Protein AF-A0A1I6UB82-F1 (afdb_monomer_lite)

Radius of gyration: 11.5 Å; chains: 1; bounding box: 28×18×29 Å

Organism: NCBI:txid1176198

pLDDT: mean 95.93, std 3.48, range [80.31, 98.5]

Structure (mmCIF, N/CA/C/O backbone):
data_AF-A0A1I6UB82-F1
#
_entry.id   AF-A0A1I6UB82-F1
#
loop_
_atom_site.group_PDB
_atom_site.id
_atom_site.type_symbol
_atom_site.label_atom_id
_atom_site.label_alt_id
_atom_site.label_comp_id
_atom_site.label_asym_id
_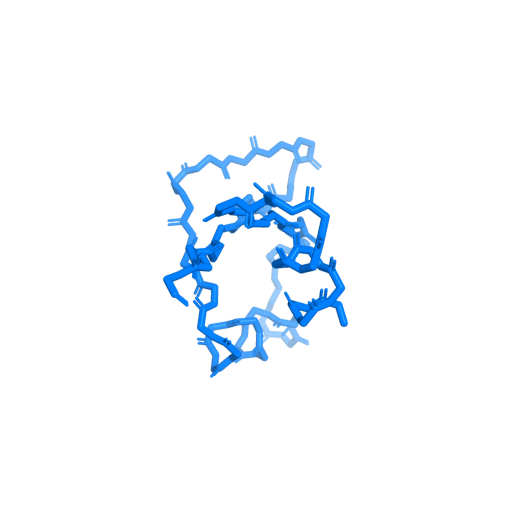atom_site.label_entity_id
_atom_site.label_seq_id
_atom_site.pdbx_PDB_ins_code
_atom_site.Cartn_x
_atom_site.Cartn_y
_atom_site.Cartn_z
_atom_site.occupancy
_atom_site.B_iso_or_equiv
_atom_site.auth_seq_id
_atom_site.auth_comp_id
_atom_site.auth_asym_id
_atom_site.auth_atom_id
_atom_site.pdbx_PDB_model_num
ATOM 1 N N . MET A 1 1 ? -9.679 -11.272 4.705 1.00 80.31 1 MET A N 1
ATOM 2 C CA . MET A 1 1 ? -8.855 -10.345 5.520 1.00 80.31 1 MET A CA 1
ATOM 3 C C . MET A 1 1 ? -9.621 -9.106 5.990 1.00 80.31 1 MET A C 1
ATOM 5 O O . MET A 1 1 ? -9.781 -8.961 7.190 1.00 80.31 1 MET A O 1
ATOM 9 N N . CYS A 1 2 ? -10.144 -8.240 5.108 1.00 89.38 2 CYS A N 1
ATOM 10 C CA . CYS A 1 2 ? -10.847 -7.009 5.531 1.00 89.38 2 CYS A CA 1
ATOM 11 C C . CYS A 1 2 ? -12.049 -7.264 6.462 1.00 89.38 2 CYS A C 1
ATOM 13 O O . CYS A 1 2 ? -12.212 -6.563 7.453 1.00 89.38 2 CYS A O 1
ATOM 15 N N . ALA A 1 3 ? -12.867 -8.284 6.171 1.00 92.62 3 ALA A N 1
ATOM 16 C CA . ALA A 1 3 ? -13.993 -8.668 7.029 1.00 92.62 3 ALA A CA 1
ATOM 17 C C . ALA A 1 3 ? -13.536 -9.116 8.429 1.00 92.62 3 ALA A C 1
ATOM 19 O O . ALA A 1 3 ? -14.128 -8.724 9.427 1.00 92.62 3 ALA A O 1
ATOM 20 N N . GLU A 1 4 ? -12.437 -9.868 8.499 1.00 95.50 4 GLU A N 1
ATOM 21 C CA . GLU A 1 4 ? -11.859 -10.317 9.765 1.00 95.50 4 GLU A CA 1
ATOM 22 C C . GLU A 1 4 ? -11.291 -9.161 10.587 1.00 95.50 4 GLU A C 1
ATOM 24 O O . GLU A 1 4 ? -11.537 -9.061 11.785 1.00 95.50 4 GLU A O 1
ATOM 29 N N . ALA A 1 5 ? -10.564 -8.258 9.932 1.00 94.75 5 ALA A N 1
ATOM 30 C CA . ALA A 1 5 ? -10.026 -7.064 10.563 1.00 94.75 5 ALA A CA 1
ATOM 31 C C . ALA A 1 5 ? -11.154 -6.189 1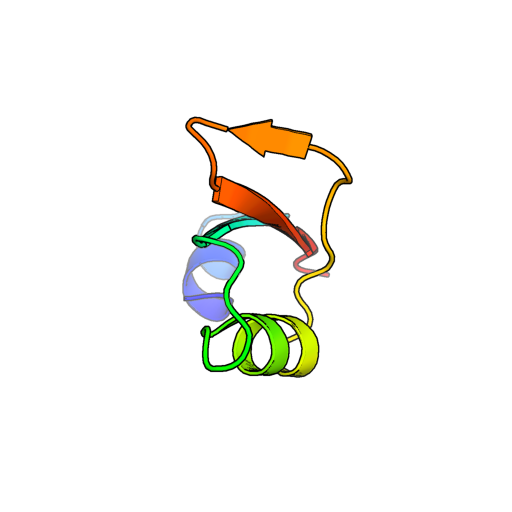1.141 1.00 94.75 5 ALA A C 1
ATOM 33 O O . ALA A 1 5 ? -11.073 -5.802 12.305 1.00 94.75 5 ALA A O 1
ATOM 34 N N . ARG A 1 6 ? -12.247 -5.980 10.389 1.00 94.44 6 ARG A N 1
ATOM 35 C CA . ARG A 1 6 ? -13.448 -5.287 10.890 1.00 94.44 6 ARG A CA 1
ATOM 36 C C . ARG A 1 6 ? -14.060 -5.986 12.101 1.00 94.44 6 ARG A C 1
ATOM 38 O O . ARG A 1 6 ? -14.318 -5.337 13.107 1.00 94.44 6 ARG A O 1
ATOM 45 N N . ARG A 1 7 ? -14.238 -7.310 12.034 1.00 96.50 7 ARG A N 1
ATOM 46 C CA . ARG A 1 7 ? -14.773 -8.122 13.141 1.00 96.50 7 ARG A CA 1
ATOM 47 C C . ARG A 1 7 ? -13.941 -7.987 14.422 1.00 96.50 7 ARG A C 1
ATOM 49 O O . ARG A 1 7 ? -14.496 -8.025 15.511 1.00 96.50 7 ARG A O 1
ATOM 56 N N . ARG A 1 8 ? -12.626 -7.790 14.293 1.00 96.50 8 ARG A N 1
ATOM 57 C CA . ARG A 1 8 ? -11.692 -7.547 15.407 1.00 96.50 8 ARG A CA 1
ATOM 58 C C . ARG A 1 8 ? -11.536 -6.066 15.786 1.00 96.50 8 ARG A C 1
ATOM 60 O O . ARG A 1 8 ? -10.589 -5.722 16.486 1.00 96.50 8 ARG A O 1
ATOM 67 N N . GLY A 1 9 ? -12.412 -5.184 15.302 1.00 96.81 9 GLY A N 1
ATOM 68 C CA . GLY A 1 9 ? -12.407 -3.757 15.637 1.00 96.81 9 GLY A CA 1
ATOM 69 C C . GLY A 1 9 ? -11.310 -2.932 14.955 1.00 96.81 9 GLY A C 1
ATOM 70 O O . GLY A 1 9 ? -11.088 -1.781 15.327 1.00 96.81 9 GLY A O 1
ATOM 71 N N . GLN A 1 10 ? -10.613 -3.480 13.956 1.00 97.56 10 GLN A N 1
ATOM 72 C CA . GLN A 1 10 ? -9.599 -2.731 13.215 1.00 97.56 10 GLN A CA 1
ATOM 73 C C . GLN A 1 10 ? -10.251 -1.765 12.227 1.00 97.56 10 GLN A C 1
ATOM 75 O O . GLN A 1 10 ? -11.141 -2.134 11.463 1.00 97.56 10 GLN A O 1
ATOM 80 N N . ARG A 1 11 ? -9.738 -0.534 12.196 1.00 96.62 11 ARG A N 1
ATOM 81 C CA . ARG A 1 11 ? -10.207 0.545 11.306 1.00 96.62 11 ARG A CA 1
ATOM 82 C C . ARG A 1 11 ? -9.341 0.719 10.059 1.00 96.62 11 ARG A C 1
ATOM 84 O O . ARG A 1 11 ? -9.675 1.497 9.168 1.00 96.62 11 ARG A O 1
ATOM 91 N N . ARG A 1 12 ? -8.200 0.033 10.007 1.00 96.25 12 ARG A N 1
ATOM 92 C CA . ARG A 1 12 ? -7.196 0.163 8.952 1.00 96.25 12 ARG A CA 1
ATOM 93 C C . ARG A 1 12 ? -6.391 -1.120 8.837 1.00 96.25 12 ARG A C 1
ATOM 95 O O . ARG A 1 12 ? -6.096 -1.754 9.845 1.00 96.25 12 ARG A O 1
ATOM 102 N N . ILE A 1 13 ? -6.008 -1.464 7.616 1.00 97.56 13 ILE A N 1
ATOM 103 C CA . ILE A 1 13 ? -5.002 -2.490 7.337 1.00 97.56 13 ILE A CA 1
ATOM 104 C C . ILE A 1 13 ? -3.916 -1.913 6.442 1.00 97.56 13 ILE A C 1
ATOM 106 O O . ILE A 1 13 ? -4.168 -0.989 5.666 1.00 97.56 13 ILE A O 1
ATOM 110 N N . THR A 1 14 ? -2.717 -2.470 6.548 1.00 97.69 14 THR A N 1
ATOM 111 C CA . THR A 1 14 ? -1.561 -2.087 5.742 1.00 97.69 14 THR A CA 1
ATOM 112 C C . THR A 1 14 ? -1.031 -3.272 4.952 1.00 97.69 14 THR A C 1
ATOM 114 O O . THR A 1 14 ? -1.260 -4.429 5.307 1.00 97.69 14 THR A O 1
ATOM 117 N N . VAL A 1 15 ? -0.328 -2.974 3.865 1.00 97.75 15 VAL A N 1
ATOM 118 C CA . VAL A 1 15 ? 0.393 -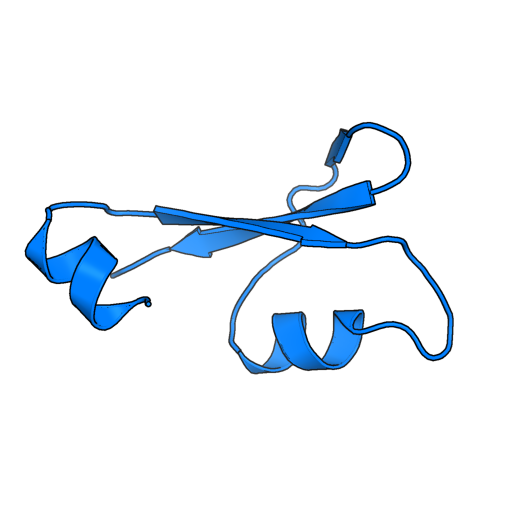3.957 3.057 1.00 97.75 15 VAL A CA 1
ATOM 119 C C . VAL A 1 15 ? 1.702 -3.346 2.565 1.00 97.75 15 VAL A C 1
ATOM 121 O O . VAL A 1 15 ? 1.783 -2.133 2.363 1.00 97.75 15 VAL A O 1
ATOM 124 N N . LEU A 1 16 ? 2.723 -4.188 2.419 1.00 98.19 16 LEU A N 1
ATOM 125 C CA . LEU A 1 16 ? 4.015 -3.838 1.839 1.00 98.19 16 LEU A CA 1
ATOM 126 C C . LEU A 1 16 ? 4.186 -4.570 0.509 1.00 98.19 16 LEU A C 1
ATOM 128 O O . LEU A 1 16 ? 3.811 -5.738 0.398 1.00 98.19 16 LEU A O 1
ATOM 132 N N . TRP A 1 17 ? 4.746 -3.893 -0.491 1.00 97.94 17 TRP A N 1
ATOM 133 C CA . TRP A 1 17 ? 5.158 -4.531 -1.740 1.00 97.94 17 TRP A CA 1
ATOM 134 C C . TRP A 1 17 ? 6.401 -3.878 -2.331 1.00 97.94 17 TRP A C 1
ATOM 136 O O . TRP A 1 17 ? 6.616 -2.677 -2.188 1.00 97.94 17 TRP A O 1
ATOM 146 N N . VAL A 1 18 ? 7.211 -4.667 -3.033 1.00 97.19 18 VAL A N 1
ATOM 147 C CA . VAL A 1 18 ? 8.347 -4.150 -3.803 1.00 97.19 18 VAL A CA 1
ATOM 148 C C . VAL A 1 18 ? 7.819 -3.467 -5.075 1.00 97.19 18 VAL A C 1
ATOM 150 O O . VAL A 1 18 ? 7.017 -4.079 -5.791 1.00 97.19 18 VAL A O 1
ATOM 153 N N . PRO A 1 19 ? 8.239 -2.227 -5.382 1.00 95.06 19 PRO A N 1
ATOM 154 C CA . PRO A 1 19 ? 7.862 -1.558 -6.621 1.00 95.06 19 PRO A CA 1
ATOM 155 C C . PR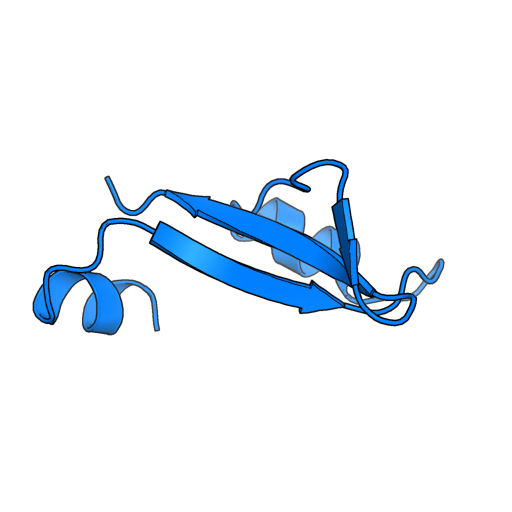O A 1 19 ? 8.525 -2.246 -7.820 1.00 95.06 19 PRO A C 1
ATOM 157 O O . PRO A 1 19 ? 9.743 -2.418 -7.868 1.00 95.06 19 PRO A O 1
ATOM 160 N N . HIS A 1 20 ? 7.718 -2.653 -8.797 1.00 95.50 20 HIS A N 1
ATOM 161 C CA . HIS A 1 20 ? 8.183 -3.281 -10.031 1.00 95.50 20 HIS A CA 1
ATOM 162 C C . HIS A 1 20 ? 7.130 -3.113 -11.134 1.00 95.50 20 HIS A C 1
ATOM 164 O O . HIS A 1 20 ? 5.936 -3.104 -10.838 1.00 95.50 20 HIS A O 1
ATOM 170 N N . ALA A 1 21 ? 7.554 -3.029 -12.401 1.00 93.69 21 ALA A N 1
ATOM 171 C CA . ALA A 1 21 ? 6.652 -2.816 -13.542 1.00 93.69 21 ALA A CA 1
ATOM 172 C C . ALA A 1 21 ? 5.564 -3.900 -13.654 1.00 93.69 21 ALA A C 1
ATOM 174 O O . ALA A 1 21 ? 4.396 -3.594 -13.866 1.00 93.69 21 ALA A O 1
ATOM 175 N N . ASN A 1 22 ? 5.943 -5.159 -13.419 1.00 95.25 22 ASN A N 1
ATOM 176 C CA . ASN A 1 22 ? 5.030 -6.307 -13.362 1.00 95.25 22 ASN A CA 1
ATOM 177 C C . ASN A 1 22 ? 4.676 -6.708 -11.918 1.00 95.25 22 ASN A C 1
ATOM 179 O O . ASN A 1 22 ? 4.327 -7.855 -11.644 1.00 95.25 22 ASN A O 1
ATOM 183 N N . GLY A 1 23 ? 4.856 -5.786 -10.970 1.00 93.25 23 GLY A N 1
ATOM 184 C CA . GLY A 1 23 ? 4.613 -6.015 -9.554 1.00 93.25 23 GLY A CA 1
ATOM 185 C C . GLY A 1 23 ? 3.123 -6.004 -9.193 1.00 93.25 23 GLY A C 1
ATOM 186 O O . GLY A 1 23 ? 2.263 -5.637 -9.996 1.00 93.25 23 GLY A O 1
ATOM 187 N N . PRO A 1 24 ? 2.790 -6.350 -7.943 1.00 97.12 24 PRO A N 1
ATOM 188 C CA . PRO A 1 24 ? 1.405 -6.481 -7.493 1.00 97.12 24 PRO A CA 1
ATOM 189 C C . PRO A 1 24 ? 0.706 -5.135 -7.238 1.00 97.12 24 PRO A C 1
ATOM 191 O O . PRO A 1 24 ? -0.427 -5.113 -6.764 1.00 97.12 24 PRO A O 1
ATOM 194 N N . GLU A 1 25 ? 1.351 -4.003 -7.519 1.00 97.19 25 GLU A N 1
ATOM 195 C CA . GLU A 1 25 ? 0.838 -2.676 -7.172 1.00 97.19 25 GLU A CA 1
ATOM 196 C C . GLU A 1 25 ? -0.573 -2.441 -7.716 1.00 97.19 25 GLU A C 1
ATOM 198 O O . GLU A 1 25 ? -1.489 -2.111 -6.964 1.00 97.19 25 GLU A O 1
ATOM 203 N N . GLN A 1 26 ? -0.786 -2.717 -9.004 1.00 97.19 26 GLN A N 1
ATOM 204 C CA . GLN A 1 26 ? -2.090 -2.526 -9.641 1.00 97.19 26 GLN A CA 1
ATOM 205 C C . GLN A 1 26 ? -3.182 -3.405 -9.021 1.00 97.19 26 GLN A C 1
ATOM 207 O O . GLN A 1 26 ? -4.345 -3.006 -8.981 1.00 97.19 26 GLN A O 1
ATOM 212 N N . PHE A 1 27 ? -2.825 -4.577 -8.493 1.00 96.56 27 PHE A N 1
ATOM 213 C CA . PHE A 1 27 ? -3.759 -5.404 -7.738 1.00 96.56 27 PHE A CA 1
ATOM 214 C C . PHE A 1 27 ? -4.158 -4.722 -6.421 1.00 96.56 27 PHE A C 1
ATOM 216 O O . PHE A 1 27 ? -5.350 -4.577 -6.147 1.00 96.56 27 PHE A O 1
ATOM 223 N N . TYR A 1 28 ? -3.195 -4.233 -5.634 1.00 97.25 28 TYR A N 1
ATOM 224 C CA . TYR A 1 28 ? -3.485 -3.573 -4.356 1.00 97.25 28 TYR A CA 1
ATOM 225 C C . TYR A 1 28 ? -4.288 -2.281 -4.525 1.00 97.25 28 TYR A C 1
ATOM 227 O O . TYR A 1 28 ? -5.241 -2.057 -3.771 1.00 97.25 28 TYR A O 1
ATOM 235 N N . LEU A 1 29 ? -3.971 -1.482 -5.547 1.00 96.88 29 LEU A N 1
ATOM 236 C CA . LEU A 1 29 ? -4.725 -0.273 -5.881 1.00 96.88 29 LEU A CA 1
ATOM 237 C C . LEU A 1 29 ? -6.189 -0.598 -6.217 1.00 96.88 29 LEU A C 1
ATOM 239 O O . LEU A 1 29 ? -7.097 0.017 -5.659 1.00 96.88 29 LEU A O 1
ATOM 243 N N . ARG A 1 30 ? -6.445 -1.623 -7.047 1.00 97.12 30 ARG A N 1
ATOM 244 C CA . ARG A 1 30 ? -7.816 -2.066 -7.384 1.00 97.12 30 ARG A CA 1
ATOM 245 C C . ARG A 1 30 ? -8.586 -2.604 -6.178 1.00 97.12 30 ARG A C 1
ATOM 247 O O . ARG A 1 30 ? -9.793 -2.415 -6.087 1.00 97.12 30 ARG A O 1
ATOM 254 N N . VAL A 1 31 ? -7.899 -3.248 -5.234 1.00 95.00 31 VAL A N 1
ATOM 255 C CA . VAL A 1 31 ? -8.494 -3.732 -3.974 1.00 95.00 31 VAL A CA 1
ATOM 256 C C . VAL A 1 31 ? -8.799 -2.577 -3.000 1.00 95.00 31 VAL A C 1
ATOM 258 O O . VAL A 1 31 ? -9.471 -2.781 -1.986 1.00 95.00 31 VAL A O 1
ATOM 261 N N . GLY A 1 32 ? -8.368 -1.351 -3.308 1.00 96.44 32 GLY A N 1
ATOM 262 C CA . GLY A 1 32 ? -8.672 -0.142 -2.544 1.00 96.44 32 GLY A CA 1
ATOM 263 C C . GLY A 1 32 ? -7.603 0.241 -1.525 1.00 96.44 32 GLY A C 1
ATOM 264 O O . GLY A 1 32 ? -7.887 1.032 -0.625 1.00 96.44 32 GLY A O 1
ATOM 265 N N . PHE A 1 33 ? -6.395 -0.319 -1.628 1.00 97.88 33 PHE A N 1
ATOM 266 C CA . PHE A 1 33 ? -5.242 0.232 -0.921 1.00 97.88 33 PHE A CA 1
ATOM 267 C C . PHE A 1 33 ? -4.765 1.512 -1.604 1.00 97.88 33 PHE A C 1
ATOM 269 O O . PHE A 1 33 ? -4.859 1.663 -2.821 1.00 97.88 33 PHE A O 1
ATOM 276 N N . ARG A 1 34 ? -4.221 2.428 -0.809 1.00 98.06 34 ARG A N 1
ATOM 277 C CA . ARG A 1 34 ? -3.601 3.671 -1.266 1.00 98.06 34 ARG A CA 1
ATOM 278 C C . ARG A 1 34 ? -2.171 3.743 -0.734 1.00 98.06 34 ARG A C 1
ATOM 280 O O . ARG A 1 34 ? -1.980 3.474 0.455 1.00 98.06 34 ARG A O 1
ATOM 287 N N . PRO A 1 35 ? -1.170 4.085 -1.563 1.00 98.00 35 PRO A N 1
ATOM 288 C CA . PRO A 1 35 ? 0.184 4.324 -1.084 1.00 98.00 35 PRO A CA 1
ATOM 289 C C . PRO A 1 35 ? 0.186 5.455 -0.055 1.00 98.00 35 PRO A C 1
ATOM 291 O O . PRO A 1 35 ? -0.435 6.494 -0.261 1.00 98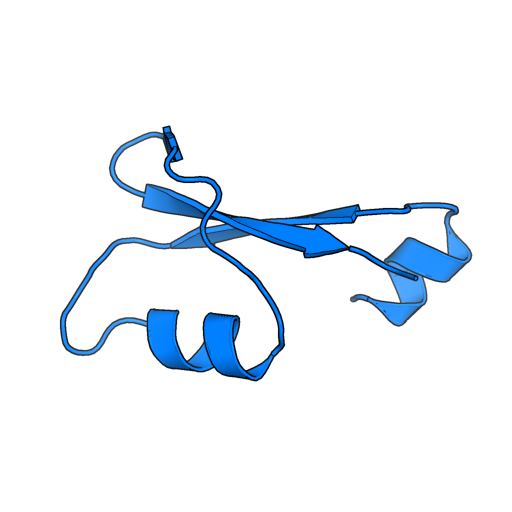.00 35 PRO A O 1
ATOM 294 N N . THR A 1 36 ? 0.910 5.265 1.043 1.00 97.88 36 THR A N 1
ATOM 295 C CA . THR A 1 36 ? 1.046 6.278 2.106 1.00 97.88 36 THR A CA 1
ATOM 296 C C . THR A 1 36 ? 2.117 7.330 1.804 1.00 97.88 36 THR A C 1
ATOM 298 O O . THR A 1 36 ? 2.346 8.225 2.613 1.00 97.88 36 THR A O 1
ATOM 301 N N . GLY A 1 37 ? 2.838 7.187 0.687 1.00 97.31 37 GLY A N 1
ATOM 302 C CA . GLY A 1 37 ? 4.054 7.949 0.385 1.00 97.31 37 GLY A CA 1
ATOM 303 C C . GLY A 1 37 ? 5.296 7.474 1.152 1.00 97.31 37 GLY A C 1
ATOM 304 O O . GLY A 1 37 ? 6.379 8.008 0.940 1.00 97.31 37 GLY A O 1
ATOM 305 N N . LYS A 1 38 ? 5.167 6.468 2.030 1.00 98.00 38 LYS A N 1
ATOM 306 C CA . LYS A 1 38 ? 6.290 5.885 2.775 1.00 98.00 38 LYS A CA 1
ATOM 307 C C . LYS A 1 38 ? 6.794 4.604 2.119 1.00 98.00 38 LYS A C 1
ATOM 309 O O . LYS A 1 38 ? 6.004 3.779 1.654 1.00 98.00 38 LYS A O 1
ATOM 314 N N . THR A 1 39 ? 8.105 4.410 2.207 1.00 97.56 39 THR A N 1
ATOM 315 C CA . THR A 1 39 ? 8.796 3.180 1.815 1.00 97.56 39 THR A CA 1
ATOM 316 C C . THR A 1 39 ? 9.493 2.591 3.037 1.00 97.56 39 THR A C 1
ATOM 318 O O . THR A 1 39 ? 10.210 3.301 3.739 1.00 97.56 39 THR A O 1
ATOM 321 N N . LEU A 1 40 ? 9.294 1.300 3.298 1.00 97.44 40 LEU A N 1
ATOM 322 C CA . LEU A 1 40 ? 9.932 0.551 4.381 1.00 97.44 40 LEU A CA 1
ATOM 323 C C . LEU A 1 40 ? 10.743 -0.591 3.774 1.00 97.44 40 LEU A C 1
ATOM 325 O O . LEU A 1 40 ? 10.186 -1.433 3.078 1.00 97.44 40 LEU A O 1
ATOM 329 N N . HIS A 1 41 ? 12.054 -0.623 4.021 1.00 96.00 41 HIS A N 1
ATOM 330 C CA . HIS A 1 41 ? 12.945 -1.666 3.488 1.00 96.00 41 HIS A CA 1
ATOM 331 C C . HIS A 1 41 ? 12.820 -1.850 1.961 1.00 96.00 41 HIS A C 1
ATOM 333 O O . HIS A 1 41 ? 12.733 -2.970 1.465 1.00 96.00 41 HIS A O 1
ATOM 339 N N . GLY A 1 42 ? 12.736 -0.741 1.217 1.00 96.25 42 GLY A N 1
ATOM 340 C CA . GLY A 1 42 ? 12.559 -0.757 -0.242 1.00 96.25 42 GLY A CA 1
ATOM 341 C C . GLY A 1 42 ? 11.150 -1.130 -0.724 1.00 96.25 42 GLY A C 1
ATOM 342 O O . GLY A 1 42 ? 10.934 -1.233 -1.926 1.00 96.25 42 GLY A O 1
ATOM 343 N N . GLN A 1 43 ? 10.186 -1.311 0.182 1.00 98.31 43 GLN A N 1
ATOM 344 C CA . GLN A 1 43 ? 8.806 -1.668 -0.143 1.00 98.31 43 GLN A CA 1
ATOM 345 C C . GLN A 1 43 ? 7.852 -0.503 0.103 1.00 98.31 43 GLN A C 1
ATOM 347 O O . GLN A 1 43 ? 7.941 0.172 1.127 1.00 98.31 43 GLN A O 1
ATOM 352 N N . VAL A 1 44 ? 6.905 -0.290 -0.803 1.00 98.31 44 VAL A N 1
ATOM 353 C CA . VAL A 1 44 ? 5.848 0.711 -0.654 1.00 98.31 44 VAL A CA 1
ATOM 354 C C . VAL A 1 44 ? 4.896 0.273 0.452 1.00 98.31 44 VAL A C 1
ATOM 356 O O . VAL A 1 44 ? 4.389 -0.846 0.428 1.00 98.31 44 VAL A O 1
ATOM 359 N N . LEU A 1 45 ? 4.628 1.164 1.407 1.00 98.50 45 LEU A N 1
ATOM 360 C CA . LEU A 1 45 ? 3.589 0.973 2.413 1.00 98.50 45 LEU A CA 1
ATOM 361 C C . LEU A 1 45 ? 2.264 1.522 1.887 1.00 98.50 45 LEU A C 1
ATOM 363 O O . LEU A 1 45 ? 2.091 2.739 1.774 1.00 98.50 45 LEU A O 1
ATOM 367 N N . GLY A 1 46 ? 1.311 0.637 1.613 1.00 98.19 46 GLY A N 1
ATOM 368 C CA . GLY A 1 46 ? -0.069 1.009 1.322 1.00 98.19 46 GLY A CA 1
ATOM 369 C C . GLY A 1 46 ? -0.988 0.768 2.505 1.00 98.19 46 GLY A C 1
ATOM 370 O O . GLY A 1 46 ? -0.775 -0.137 3.313 1.00 98.19 46 GLY A O 1
ATOM 371 N N . GLU A 1 47 ? -2.048 1.558 2.582 1.00 98.12 47 GLU A N 1
ATOM 372 C CA . GLU A 1 47 ? -3.090 1.407 3.585 1.00 98.12 47 GLU A CA 1
ATOM 373 C C . GLU A 1 47 ? -4.477 1.351 2.962 1.00 98.12 47 GLU A C 1
ATO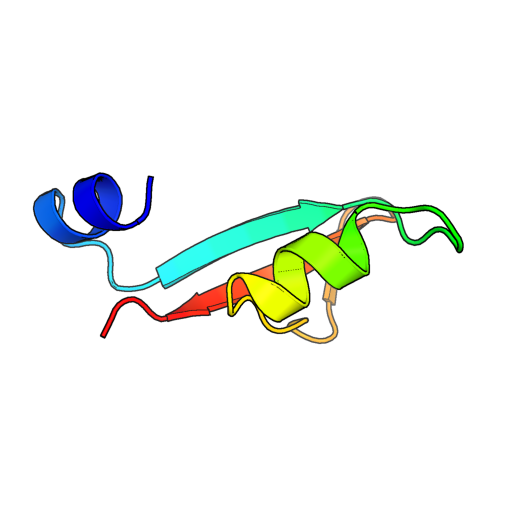M 375 O O . GLU A 1 47 ? -4.736 1.917 1.902 1.00 98.12 47 GLU A O 1
ATOM 380 N N . ARG A 1 48 ? -5.386 0.666 3.649 1.00 97.38 48 ARG A N 1
ATOM 381 C CA . ARG A 1 48 ? -6.808 0.677 3.339 1.00 97.38 48 ARG A CA 1
ATOM 382 C C . ARG A 1 48 ? -7.588 0.931 4.616 1.00 97.38 48 ARG A C 1
ATOM 384 O O . ARG A 1 48 ? -7.453 0.186 5.591 1.00 97.38 48 ARG A O 1
ATOM 391 N N . LEU A 1 49 ? -8.414 1.970 4.590 1.00 96.88 49 LEU A N 1
ATOM 392 C CA . LEU A 1 49 ? -9.373 2.243 5.652 1.00 96.88 49 LEU A CA 1
ATOM 393 C C . LEU A 1 49 ? -10.533 1.251 5.556 1.00 96.88 49 LEU A C 1
ATOM 395 O O . LEU A 1 49 ? -11.018 0.928 4.470 1.00 96.88 49 LEU A O 1
ATOM 399 N N . LEU A 1 50 ? -10.934 0.738 6.712 1.00 93.50 50 LEU A N 1
ATOM 400 C CA . LEU A 1 50 ? -12.057 -0.169 6.879 1.00 93.50 50 LEU A CA 1
ATOM 401 C C . LEU A 1 50 ? -13.205 0.642 7.477 1.00 93.50 50 LEU A C 1
ATOM 403 O O . LEU A 1 50 ? -13.473 0.553 8.673 1.00 93.50 50 LEU A O 1
ATOM 407 N N . THR A 1 51 ? -13.791 1.505 6.651 1.00 81.69 51 THR A N 1
ATOM 408 C CA . THR A 1 51 ? -15.114 2.073 6.918 1.00 81.69 51 THR A CA 1
ATOM 409 C C . THR A 1 51 ? -16.193 1.002 6.840 1.00 81.69 51 THR A C 1
ATOM 411 O O . THR A 1 51 ? -15.973 -0.038 6.162 1.00 81.69 51 THR A O 1
#

Sequence (51 aa):
MCAEARRRGQRRITVLWVPHANGPEQFYLRVGFRPTGKTLHGQVLGERLLT

Secondary structure (DSSP, 8-state):
-HHHHHHTT-SEEEEEE---TTSTHHHHHHTT-EEEEEEETTEEEEEEE--

Foldseek 3Di:
DLVVCVVVVHFKDKDWWADDPPTCVVVCVVVAWDFPPDHDPNTTITMHTND